Protein AF-A0A0C9UB89-F1 (afdb_monomer_lite)

Radius of gyration: 16.38 Å; chains: 1; bounding box: 42×30×41 Å

Sequence (159 aa):
RNEDSIIQAYFDHSRPRIDPIVCINILILSFRNGRGAELSESLDWVFNILQSRKYINGTYYEVTAECFLYFISGLISNMPNICSAMMESFGEAVRERFSMPGDGLTVSMRILAAASVGLSDVSDISSLLKLQNQDGSIKRYMYKYGSTGMLIGNRGLAP

Secondary structure (DSSP, 8-state):
--TT-PPP----TTS----HHHHHHHHHHHHHTT-GGGGHHHHHHHHHHHHTTTTTT--SS---HHHHHHHHHHHHHH-SS--HHHHHHHHHHHHTTTT----HHHHHHHHHHHHTTT---HHHHHHHHHHB-TTS-B-EEEEE-TTT--EEEESS---

pLDDT: mean 81.84, std 15.28, range [42.16, 97.44]

Organism: Sphaerobolus stellatus (strain SS14) (NCBI:txid990650)

Structure (mmCIF, N/CA/C/O backbone):
data_AF-A0A0C9UB89-F1
#
_entry.id   AF-A0A0C9UB89-F1
#
loop_
_atom_site.group_PDB
_atom_site.id
_atom_site.type_symbol
_atom_site.label_atom_id
_atom_site.label_alt_id
_atom_site.label_comp_id
_atom_site.label_asym_id
_atom_site.label_entity_id
_atom_site.label_seq_id
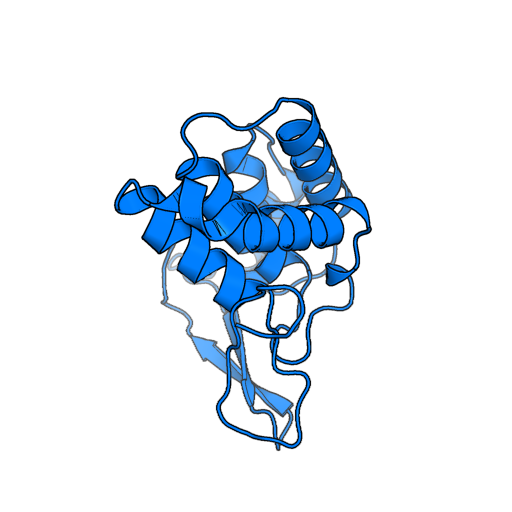_atom_site.pdbx_PDB_ins_code
_atom_site.Cartn_x
_atom_site.Cartn_y
_atom_site.Cartn_z
_atom_site.occupancy
_atom_site.B_iso_or_equiv
_atom_site.auth_seq_id
_atom_site.auth_comp_id
_atom_site.auth_asym_id
_atom_site.auth_atom_id
_atom_site.pdbx_PDB_model_num
ATOM 1 N N . ARG A 1 1 ? -21.464 -2.051 8.308 1.00 56.62 1 ARG A N 1
ATOM 2 C CA . ARG A 1 1 ? -20.363 -2.653 9.092 1.00 56.62 1 ARG A CA 1
ATOM 3 C C . ARG A 1 1 ? -20.735 -4.112 9.396 1.00 56.62 1 ARG A C 1
ATOM 5 O O . ARG A 1 1 ? -21.930 -4.390 9.370 1.00 56.62 1 ARG A O 1
ATOM 12 N N . ASN A 1 2 ? -19.788 -5.043 9.569 1.00 71.19 2 ASN A N 1
ATOM 13 C CA . ASN A 1 2 ? -20.076 -6.408 10.063 1.00 71.19 2 ASN A CA 1
ATOM 14 C C . ASN A 1 2 ? -20.161 -6.436 11.605 1.00 71.19 2 ASN A C 1
ATOM 16 O O . ASN A 1 2 ? -20.130 -5.375 12.227 1.00 71.19 2 ASN A O 1
ATOM 20 N N . GLU A 1 3 ? -20.281 -7.629 12.198 1.00 75.88 3 GLU A N 1
ATOM 21 C CA . GLU A 1 3 ? -20.296 -7.834 13.659 1.00 75.88 3 GLU A CA 1
ATOM 22 C C . GLU A 1 3 ? -19.033 -7.276 14.343 1.00 75.88 3 GLU A C 1
ATOM 24 O O . GLU A 1 3 ? -19.116 -6.768 15.455 1.00 75.88 3 GLU A O 1
ATOM 29 N N . ASP A 1 4 ? -17.906 -7.239 13.625 1.00 72.38 4 ASP A N 1
ATOM 30 C CA . ASP A 1 4 ? -16.632 -6.659 14.076 1.00 72.38 4 ASP A CA 1
ATOM 31 C C . ASP A 1 4 ? -16.484 -5.160 13.749 1.00 72.38 4 ASP A C 1
ATOM 33 O O . ASP A 1 4 ? -15.385 -4.612 13.766 1.00 72.38 4 ASP A O 1
ATOM 37 N N . SER A 1 5 ? -17.567 -4.470 13.384 1.00 72.50 5 SER A N 1
ATOM 38 C CA . SER A 1 5 ? -17.553 -3.051 12.999 1.00 72.50 5 SER A CA 1
ATOM 39 C C . SER A 1 5 ? -16.732 -2.692 11.742 1.00 72.50 5 SER A C 1
ATOM 41 O O . SER A 1 5 ? -16.555 -1.510 11.438 1.00 72.50 5 SER A O 1
ATOM 43 N N . ILE A 1 6 ? -16.327 -3.672 10.929 1.00 70.00 6 ILE A N 1
ATOM 44 C CA . ILE A 1 6 ? -15.555 -3.465 9.693 1.00 70.00 6 ILE A CA 1
ATOM 45 C C . ILE A 1 6 ? -16.479 -3.060 8.536 1.00 70.00 6 ILE A C 1
ATOM 47 O O . ILE A 1 6 ? -17.583 -3.597 8.370 1.00 70.00 6 ILE A O 1
ATOM 51 N N . ILE A 1 7 ? -16.052 -2.094 7.717 1.00 70.88 7 ILE A N 1
ATOM 52 C CA . ILE A 1 7 ? -16.812 -1.649 6.540 1.00 70.88 7 ILE A CA 1
ATOM 53 C C . ILE A 1 7 ? -16.872 -2.759 5.483 1.00 70.88 7 ILE A C 1
ATOM 55 O O . ILE A 1 7 ? -15.874 -3.405 5.182 1.00 70.88 7 ILE A O 1
ATOM 59 N N . GLN A 1 8 ? -18.063 -2.967 4.915 1.00 62.56 8 GLN A N 1
ATOM 60 C CA . GLN A 1 8 ? -18.301 -3.997 3.908 1.00 62.56 8 GLN A CA 1
ATOM 61 C C . GLN A 1 8 ? -18.271 -3.400 2.496 1.00 62.56 8 GLN A C 1
ATOM 63 O O . GLN A 1 8 ? -18.885 -2.361 2.262 1.00 62.56 8 GLN A O 1
ATOM 68 N N . ALA A 1 9 ? -17.576 -4.063 1.571 1.00 56.88 9 ALA A N 1
ATOM 69 C CA . ALA A 1 9 ? -17.329 -3.575 0.209 1.00 56.88 9 ALA A CA 1
ATOM 70 C C . ALA A 1 9 ? -18.399 -3.990 -0.823 1.00 56.88 9 ALA A C 1
ATOM 72 O O . ALA A 1 9 ? -18.509 -3.366 -1.875 1.00 56.88 9 ALA A O 1
ATOM 73 N N . TYR A 1 10 ? -19.199 -5.025 -0.540 1.00 54.53 10 TYR A N 1
ATOM 74 C CA . TYR A 1 10 ? -20.161 -5.590 -1.494 1.00 54.53 10 TYR A CA 1
ATOM 75 C C . TYR A 1 10 ? -21.509 -5.917 -0.839 1.00 54.53 10 TYR A C 1
ATOM 77 O O . TYR A 1 10 ? -21.559 -6.344 0.314 1.00 54.53 10 TYR A O 1
ATOM 85 N N . PHE A 1 11 ? -22.591 -5.786 -1.616 1.00 51.00 11 PHE A N 1
ATOM 86 C CA . PHE A 1 11 ? -23.952 -6.210 -1.246 1.00 51.00 11 PHE A CA 1
ATOM 87 C C . PHE A 1 11 ? -24.253 -7.684 -1.605 1.00 51.00 11 PHE A C 1
ATOM 89 O O . PHE A 1 11 ? -25.382 -8.136 -1.444 1.00 51.00 11 PHE A O 1
ATOM 96 N N . ASP A 1 12 ? -23.266 -8.442 -2.098 1.00 47.91 12 ASP A N 1
ATOM 97 C CA . ASP A 1 12 ? -23.410 -9.855 -2.479 1.00 47.91 12 ASP A CA 1
ATOM 98 C C . ASP A 1 12 ? -23.213 -10.776 -1.258 1.00 47.91 12 ASP A C 1
ATOM 100 O O . ASP A 1 12 ? -22.195 -10.720 -0.561 1.00 47.91 12 ASP A O 1
ATOM 104 N N . HIS A 1 13 ? -24.198 -11.637 -0.991 1.00 53.94 13 HIS A N 1
ATOM 105 C CA . HIS A 1 13 ? -24.218 -12.543 0.158 1.00 53.94 13 HIS A CA 1
ATOM 106 C C . HIS A 1 13 ? -23.250 -13.732 0.049 1.00 53.94 13 HIS A C 1
ATOM 108 O O . HIS A 1 13 ? -23.010 -14.388 1.059 1.00 53.94 13 HIS A O 1
ATOM 114 N N . SER A 1 14 ? -22.682 -14.002 -1.129 1.00 53.28 14 SER A N 1
ATOM 115 C CA . SER A 1 14 ? -21.840 -15.180 -1.389 1.00 53.28 14 SER A CA 1
ATOM 116 C C . SER A 1 14 ? -20.338 -14.981 -1.137 1.00 53.28 14 SER A C 1
ATOM 118 O O . SER A 1 14 ? -19.564 -15.926 -1.285 1.00 53.28 14 SER A O 1
ATOM 120 N N . ARG A 1 15 ? -19.893 -13.769 -0.771 1.00 54.22 15 ARG A N 1
ATOM 121 C CA . ARG A 1 15 ? -18.464 -13.402 -0.753 1.00 54.22 15 ARG A CA 1
ATOM 122 C C . ARG A 1 15 ? -18.012 -12.887 0.616 1.00 54.22 15 ARG A C 1
ATOM 124 O O . ARG A 1 15 ? -18.808 -12.230 1.294 1.00 54.22 15 ARG A O 1
ATOM 131 N N . PRO A 1 16 ? -16.742 -13.104 1.022 1.00 56.88 16 PRO A N 1
ATOM 132 C CA . PRO A 1 16 ? -16.163 -12.402 2.164 1.00 56.88 16 PRO A CA 1
ATOM 133 C C . PRO A 1 16 ? -16.299 -10.898 1.919 1.00 56.88 16 PRO A C 1
ATOM 135 O O . PRO A 1 16 ? -15.747 -10.358 0.964 1.00 56.88 16 PRO A O 1
ATOM 138 N N . ARG A 1 17 ? -17.107 -10.218 2.735 1.00 66.00 17 ARG A N 1
ATOM 139 C CA . ARG A 1 17 ? -17.577 -8.852 2.446 1.00 66.00 17 ARG A CA 1
ATOM 140 C C . ARG A 1 17 ? -16.540 -7.769 2.735 1.00 66.00 17 ARG A C 1
ATOM 142 O O . ARG A 1 17 ? -16.911 -6.610 2.872 1.00 66.00 17 ARG A O 1
ATOM 149 N N . ILE A 1 18 ? -15.272 -8.130 2.869 1.00 69.31 18 ILE A N 1
ATOM 150 C CA . ILE A 1 18 ? -14.234 -7.250 3.385 1.00 69.31 18 ILE A CA 1
ATOM 151 C C . ILE A 1 18 ? -13.069 -7.249 2.400 1.00 69.31 18 ILE A C 1
ATOM 153 O O . ILE A 1 18 ? -12.460 -8.288 2.155 1.00 69.31 18 ILE A O 1
ATOM 157 N N . ASP A 1 19 ? -12.776 -6.074 1.849 1.00 81.31 19 ASP A N 1
ATOM 158 C CA . ASP A 1 19 ? -11.608 -5.826 1.011 1.00 81.31 19 ASP A CA 1
ATOM 159 C C . ASP A 1 19 ? -10.725 -4.757 1.683 1.00 81.31 19 ASP A C 1
ATOM 161 O O . ASP A 1 19 ? -11.235 -3.695 2.066 1.00 81.31 19 ASP A O 1
ATOM 165 N N . PRO A 1 20 ? -9.420 -5.019 1.873 1.00 85.12 20 PRO A N 1
ATOM 166 C CA . PRO A 1 20 ? -8.548 -4.095 2.582 1.00 85.12 20 PRO A CA 1
ATOM 167 C C . PRO A 1 20 ? -8.293 -2.794 1.818 1.00 85.12 20 PRO A C 1
ATOM 169 O O . PRO A 1 20 ? -8.164 -1.759 2.463 1.00 85.12 20 PRO A O 1
ATOM 172 N N . ILE A 1 21 ? -8.279 -2.794 0.482 1.00 86.75 21 ILE A N 1
ATOM 173 C CA . ILE A 1 21 ? -8.076 -1.570 -0.307 1.00 86.75 21 ILE A CA 1
ATOM 174 C C . ILE A 1 21 ? -9.295 -0.661 -0.212 1.00 86.75 21 ILE A C 1
ATOM 176 O O . ILE A 1 21 ? -9.161 0.545 0.007 1.00 86.75 21 ILE A O 1
ATOM 180 N N . VAL A 1 22 ? -10.498 -1.229 -0.319 1.00 86.44 22 VAL A N 1
ATOM 181 C CA . VAL A 1 22 ? -11.744 -0.477 -0.117 1.00 86.44 22 VAL A CA 1
ATOM 182 C C . VAL A 1 22 ? -11.771 0.128 1.284 1.00 86.44 22 VAL A C 1
ATOM 184 O O . VAL A 1 22 ? -12.074 1.312 1.437 1.00 86.44 22 VAL A O 1
ATOM 187 N N . CYS A 1 23 ? -11.394 -0.651 2.300 1.00 89.62 23 CYS A N 1
ATOM 188 C CA . CYS A 1 23 ? -11.295 -0.169 3.673 1.00 89.62 23 CYS A CA 1
ATOM 189 C C . CYS A 1 23 ? -10.302 1.001 3.801 1.00 89.62 23 CYS A C 1
ATOM 191 O O . CYS A 1 23 ? -10.655 2.052 4.338 1.00 89.62 23 CYS A O 1
ATOM 193 N N . ILE A 1 24 ? -9.100 0.867 3.226 1.00 92.62 24 ILE A N 1
ATOM 194 C CA . ILE A 1 24 ? -8.078 1.922 3.209 1.00 92.62 24 ILE A CA 1
ATOM 195 C C . ILE A 1 24 ? -8.597 3.199 2.535 1.00 92.62 24 ILE A C 1
ATOM 197 O O . ILE A 1 24 ? -8.431 4.286 3.082 1.00 92.62 24 ILE A O 1
ATOM 201 N N . ASN A 1 25 ? -9.271 3.098 1.388 1.00 92.44 25 ASN A N 1
ATOM 202 C CA . ASN A 1 25 ? -9.815 4.266 0.691 1.00 92.44 25 ASN A CA 1
ATOM 203 C C . ASN A 1 25 ? -10.870 5.008 1.519 1.00 92.44 25 ASN A C 1
ATOM 205 O O . ASN A 1 25 ? -10.900 6.242 1.532 1.00 92.44 25 ASN A O 1
ATOM 209 N N . ILE A 1 26 ? -11.714 4.277 2.250 1.00 92.06 26 ILE A N 1
ATOM 210 C CA . ILE A 1 26 ? -12.710 4.891 3.131 1.00 92.06 26 ILE A CA 1
ATOM 211 C C . ILE A 1 26 ? -12.037 5.534 4.346 1.00 92.06 26 ILE A C 1
ATOM 213 O O . ILE A 1 26 ? -12.434 6.630 4.747 1.00 92.06 26 ILE A O 1
ATOM 217 N N . LEU A 1 27 ? -10.988 4.914 4.896 1.00 93.94 27 LEU A N 1
ATOM 218 C CA . LEU A 1 27 ? -10.169 5.518 5.948 1.00 93.94 27 LEU A CA 1
ATOM 219 C C . LEU A 1 27 ? -9.518 6.817 5.456 1.00 93.94 27 LEU A C 1
ATOM 221 O O . LEU A 1 27 ? -9.665 7.839 6.120 1.00 93.94 27 LEU A O 1
ATOM 225 N N . ILE A 1 28 ? -8.895 6.821 4.272 1.00 94.12 28 ILE A N 1
ATOM 226 C CA . ILE A 1 28 ? -8.324 8.026 3.645 1.00 94.12 28 ILE A CA 1
ATOM 227 C C . ILE A 1 28 ? -9.385 9.122 3.528 1.00 94.12 28 ILE A C 1
ATOM 229 O O . ILE A 1 28 ? -9.155 10.253 3.960 1.00 94.12 28 ILE A O 1
ATOM 233 N N . LEU A 1 29 ? -10.558 8.797 2.974 1.00 94.19 29 LEU A N 1
ATOM 234 C CA . LEU A 1 29 ? -11.659 9.750 2.846 1.00 94.19 29 LEU A CA 1
ATOM 235 C C . LEU A 1 29 ? -12.084 10.292 4.216 1.00 94.19 29 LEU A C 1
ATOM 237 O O . LEU A 1 29 ? -12.300 11.491 4.367 1.00 94.19 29 LEU A O 1
ATOM 241 N N . SER A 1 30 ? -12.175 9.431 5.224 1.00 93.06 30 SER A N 1
ATOM 242 C CA . SER A 1 30 ? -12.611 9.813 6.567 1.00 93.06 30 SER A CA 1
ATOM 243 C C . SER A 1 30 ? -11.584 10.706 7.258 1.00 93.06 30 SER A C 1
ATOM 245 O O . SER A 1 30 ? -11.960 11.740 7.806 1.00 93.06 30 SER A O 1
ATOM 247 N N . PHE A 1 31 ? -10.291 10.384 7.169 1.00 94.06 31 PHE A N 1
ATOM 248 C CA . PHE A 1 31 ? -9.213 11.231 7.686 1.00 94.06 31 PHE A CA 1
ATOM 249 C C . PHE A 1 31 ? -9.183 12.601 7.006 1.00 94.06 31 PHE A C 1
ATOM 251 O O . PHE A 1 31 ? -9.131 13.614 7.701 1.00 94.06 31 PHE A O 1
ATOM 258 N N . ARG A 1 32 ? -9.339 12.657 5.677 1.00 93.06 32 ARG A N 1
ATOM 259 C CA . ARG A 1 32 ? -9.430 13.925 4.927 1.00 93.06 32 ARG A CA 1
ATOM 260 C C . ARG A 1 32 ? -10.592 14.816 5.365 1.00 93.06 32 ARG A C 1
ATOM 262 O O . ARG A 1 32 ? -10.497 16.030 5.244 1.00 93.06 32 ARG A O 1
ATOM 269 N N . ASN A 1 33 ? -11.671 14.224 5.872 1.00 93.81 33 ASN A N 1
ATOM 270 C CA . ASN A 1 33 ? -12.846 14.942 6.366 1.00 93.81 33 ASN A CA 1
ATOM 271 C C . ASN A 1 33 ? -12.844 15.130 7.897 1.00 93.81 33 ASN A C 1
ATOM 273 O O . ASN A 1 33 ? -13.870 15.498 8.461 1.00 93.81 33 ASN A O 1
ATOM 277 N N . GLY A 1 34 ? -11.733 14.847 8.590 1.00 91.75 34 GLY A N 1
ATOM 278 C CA . GLY A 1 34 ? -11.633 14.992 10.049 1.00 91.75 34 GLY A CA 1
ATOM 279 C C . GLY A 1 34 ? -12.407 13.942 10.858 1.00 91.75 34 GLY A C 1
ATOM 280 O O . GLY A 1 34 ? -12.562 14.090 12.065 1.00 91.75 34 GLY A O 1
ATOM 281 N N . ARG A 1 35 ? -12.874 12.866 10.214 1.00 91.69 35 ARG A N 1
ATOM 282 C CA . ARG A 1 35 ? -13.699 11.794 10.804 1.00 91.69 35 ARG A CA 1
ATOM 283 C C . ARG A 1 35 ? -12.963 10.462 10.951 1.00 91.69 35 ARG A C 1
ATOM 285 O O . ARG A 1 35 ? -13.574 9.437 11.231 1.00 91.69 35 ARG A O 1
ATOM 292 N N . GLY A 1 36 ? -11.645 10.448 10.753 1.00 87.06 36 GLY A N 1
ATOM 293 C CA . GLY A 1 36 ? -10.847 9.216 10.801 1.00 87.06 36 GLY A CA 1
ATOM 294 C C . GLY A 1 36 ? -10.911 8.482 12.147 1.00 87.06 36 GLY A C 1
ATOM 295 O O . GLY A 1 36 ? -10.875 7.257 12.173 1.00 87.06 36 GLY A O 1
ATOM 296 N N . ALA A 1 37 ? -11.094 9.213 13.252 1.00 86.25 37 ALA A N 1
ATOM 297 C CA . ALA A 1 37 ? -11.233 8.630 14.588 1.00 86.25 37 ALA A CA 1
ATOM 298 C C . ALA A 1 37 ? -12.504 7.773 14.763 1.00 86.25 37 ALA A C 1
ATOM 300 O O . ALA A 1 37 ? -12.535 6.911 15.632 1.00 86.25 37 ALA A O 1
ATOM 301 N N . GLU A 1 38 ? -13.537 7.959 13.931 1.00 89.81 38 GLU A N 1
ATOM 302 C CA . GLU A 1 38 ? -14.783 7.172 13.984 1.00 89.81 38 GLU A CA 1
ATOM 303 C C . GLU A 1 38 ? -14.630 5.743 13.420 1.00 89.81 38 GLU A C 1
ATOM 305 O O . GLU A 1 38 ? -15.586 4.957 13.419 1.00 89.81 38 GLU A O 1
ATOM 310 N N . LEU A 1 39 ? -13.452 5.426 12.874 1.00 89.25 39 LEU A N 1
ATOM 311 C CA . LEU A 1 39 ? -13.132 4.175 12.187 1.00 89.25 39 LEU A CA 1
ATOM 312 C C . LEU A 1 39 ? -11.910 3.468 12.792 1.00 89.25 39 LEU A C 1
ATOM 314 O O . LEU A 1 39 ? -11.164 2.809 12.065 1.00 89.25 39 LEU A O 1
ATOM 318 N N . SER A 1 40 ? -11.701 3.586 14.106 1.00 88.62 40 SER A N 1
ATOM 319 C CA . SER A 1 40 ? -10.569 2.965 14.806 1.00 88.62 40 SER A CA 1
ATOM 320 C C . SER A 1 40 ? -10.475 1.456 14.577 1.00 88.62 40 SER A C 1
ATOM 322 O O . SER A 1 40 ? -9.394 0.959 14.294 1.00 88.62 40 SER A O 1
ATOM 324 N N . GLU A 1 41 ? -11.592 0.725 14.571 1.00 89.38 41 GLU A N 1
ATOM 325 C CA . GLU A 1 41 ? -11.571 -0.733 14.381 1.00 89.38 41 GLU A CA 1
ATOM 326 C C . GLU A 1 41 ? -11.134 -1.119 12.962 1.00 89.38 41 GLU A C 1
ATOM 328 O O . GLU A 1 41 ? -10.411 -2.091 12.748 1.00 89.38 41 GLU A O 1
ATOM 333 N N . SER A 1 42 ? -11.558 -0.331 11.970 1.00 90.69 42 SER A N 1
ATOM 334 C CA . SER A 1 42 ? -11.149 -0.527 10.577 1.00 90.69 42 SER A CA 1
ATOM 335 C C . SER A 1 42 ? -9.667 -0.202 10.387 1.00 90.69 42 SER A C 1
ATOM 337 O O . SER A 1 42 ? -8.977 -0.899 9.643 1.00 90.69 42 SER A O 1
ATOM 339 N N . LEU A 1 43 ? -9.172 0.824 11.084 1.00 91.56 43 LEU A N 1
ATOM 340 C CA . LEU A 1 43 ? -7.761 1.187 11.099 1.00 91.56 43 LEU A CA 1
ATOM 341 C C . LEU A 1 43 ? -6.902 0.080 11.727 1.00 91.56 43 LEU A C 1
ATOM 343 O O . LEU A 1 43 ? -5.940 -0.369 11.106 1.00 91.56 43 LEU A O 1
ATOM 347 N N . ASP A 1 44 ? -7.292 -0.414 12.903 1.00 91.69 44 ASP A N 1
ATOM 348 C CA . ASP A 1 44 ? -6.597 -1.492 13.612 1.00 91.69 44 ASP A CA 1
ATOM 349 C C . ASP A 1 44 ? -6.551 -2.778 12.782 1.00 91.69 44 ASP A C 1
ATOM 351 O O . ASP A 1 44 ? -5.524 -3.458 12.714 1.00 91.69 44 ASP A O 1
ATOM 355 N N . TRP A 1 45 ? -7.643 -3.098 12.087 1.00 91.75 45 TRP A N 1
ATOM 356 C CA . TRP A 1 45 ? -7.698 -4.250 11.195 1.00 91.75 45 TRP A CA 1
ATOM 357 C C . TRP A 1 45 ? -6.731 -4.121 10.007 1.00 91.75 45 TRP A C 1
ATOM 359 O O . TRP A 1 45 ? -5.983 -5.059 9.713 1.00 91.75 45 TRP A O 1
ATOM 369 N N . VAL A 1 46 ? -6.683 -2.954 9.355 1.00 92.31 46 VAL A N 1
ATOM 370 C CA . VAL A 1 46 ? -5.726 -2.672 8.269 1.00 92.31 46 VAL A CA 1
ATOM 371 C C . VAL A 1 46 ? -4.281 -2.779 8.769 1.00 92.31 46 VAL A C 1
ATOM 373 O O . VAL A 1 46 ? -3.425 -3.373 8.108 1.00 92.31 46 VAL A O 1
ATOM 376 N N . PHE A 1 47 ? -4.010 -2.267 9.964 1.00 92.88 47 PHE A N 1
ATOM 377 C CA . PHE A 1 47 ? -2.703 -2.347 10.608 1.00 92.88 47 PHE A CA 1
ATOM 378 C C . PHE A 1 47 ? -2.308 -3.777 10.989 1.00 92.88 47 PHE A C 1
ATOM 380 O O . PHE A 1 47 ? -1.161 -4.171 10.769 1.00 92.88 47 PHE A O 1
ATOM 387 N N . ASN A 1 48 ? -3.251 -4.601 11.451 1.00 93.00 48 ASN A N 1
ATOM 388 C CA . ASN A 1 48 ? -3.010 -6.024 11.683 1.00 93.00 48 ASN A CA 1
ATOM 389 C C . ASN A 1 48 ? -2.606 -6.746 10.389 1.00 93.00 48 ASN A C 1
ATOM 391 O O . ASN A 1 48 ? -1.696 -7.578 10.402 1.00 93.00 48 ASN A O 1
ATOM 395 N N . ILE A 1 49 ? -3.249 -6.425 9.261 1.00 92.56 49 ILE A N 1
ATOM 396 C CA . ILE A 1 49 ? -2.898 -6.996 7.952 1.00 92.56 49 ILE A CA 1
ATOM 397 C C . ILE A 1 49 ? -1.472 -6.617 7.558 1.00 92.56 49 ILE A C 1
ATOM 399 O O . ILE A 1 49 ? -0.722 -7.490 7.112 1.00 92.56 49 ILE A O 1
ATOM 403 N N . LEU A 1 50 ? -1.086 -5.351 7.750 1.00 94.62 50 LEU A N 1
ATOM 404 C CA . LEU A 1 50 ? 0.273 -4.891 7.479 1.00 94.62 50 LEU A CA 1
ATOM 405 C C . LEU A 1 50 ? 1.295 -5.652 8.338 1.00 94.62 50 LEU A C 1
ATOM 407 O O . LEU A 1 50 ? 2.233 -6.237 7.796 1.00 94.62 50 LEU A O 1
ATOM 411 N N . GLN A 1 51 ? 1.088 -5.696 9.656 1.00 94.06 51 GLN A N 1
ATOM 412 C CA . GLN A 1 51 ? 1.999 -6.345 10.607 1.00 94.06 51 GLN A CA 1
ATOM 413 C C . GLN A 1 51 ? 2.140 -7.848 10.352 1.00 94.06 51 GLN A C 1
ATOM 415 O O . GLN A 1 51 ? 3.242 -8.384 10.372 1.00 94.06 51 GLN A O 1
ATOM 420 N N . SER A 1 52 ? 1.031 -8.531 10.066 1.00 92.81 52 SER A N 1
ATOM 421 C CA . SER A 1 52 ? 1.018 -9.978 9.815 1.00 92.81 52 SER A CA 1
ATOM 422 C C . SER A 1 52 ? 1.374 -10.368 8.379 1.00 92.81 52 SER A C 1
ATOM 424 O O . SER A 1 52 ? 1.384 -11.556 8.062 1.00 92.81 52 SER A O 1
ATOM 426 N N . ARG A 1 53 ? 1.631 -9.389 7.498 1.00 93.25 53 ARG A N 1
ATOM 427 C CA . ARG A 1 53 ? 1.957 -9.598 6.079 1.00 93.25 53 ARG A CA 1
ATOM 428 C C . ARG A 1 53 ? 0.916 -10.418 5.304 1.00 93.25 53 ARG A C 1
ATOM 430 O O . ARG A 1 53 ? 1.213 -10.982 4.252 1.00 93.25 53 ARG A O 1
ATOM 437 N N . LYS A 1 54 ? -0.340 -10.447 5.767 1.00 89.06 54 LYS A N 1
ATOM 438 C CA . LYS A 1 54 ? -1.437 -11.212 5.134 1.00 89.06 54 LYS A CA 1
ATOM 439 C C . LYS A 1 54 ? -1.734 -10.784 3.691 1.00 89.06 54 LYS A C 1
ATOM 441 O O . LYS A 1 54 ? -2.359 -11.539 2.957 1.00 89.06 54 LYS A O 1
ATOM 446 N N . TYR A 1 55 ? -1.269 -9.604 3.285 1.00 87.31 55 TYR A N 1
ATOM 447 C CA . TYR A 1 55 ? -1.403 -9.062 1.933 1.00 87.31 55 TYR A CA 1
ATOM 448 C C . TYR A 1 55 ? -0.372 -9.611 0.924 1.00 87.31 55 TYR A C 1
ATOM 450 O O . TYR A 1 55 ? -0.503 -9.331 -0.265 1.00 87.31 55 TYR A O 1
ATOM 458 N N . ILE A 1 56 ? 0.657 -10.366 1.351 1.00 85.62 56 ILE A N 1
ATOM 459 C CA . ILE A 1 56 ? 1.765 -10.801 0.469 1.00 85.62 56 ILE A CA 1
ATOM 460 C C . ILE A 1 56 ? 1.278 -11.587 -0.753 1.00 85.62 56 ILE A C 1
ATOM 462 O O . ILE A 1 56 ? 1.810 -11.411 -1.847 1.00 85.62 56 ILE A O 1
ATOM 466 N N . ASN A 1 57 ? 0.263 -12.433 -0.578 1.00 75.81 57 ASN A N 1
ATOM 467 C CA . ASN A 1 57 ? -0.290 -13.258 -1.656 1.00 75.81 57 ASN A CA 1
ATOM 468 C C . ASN A 1 57 ? -1.366 -12.526 -2.479 1.00 75.81 57 ASN A C 1
ATOM 470 O O . ASN A 1 57 ? -2.110 -13.169 -3.217 1.00 75.81 57 ASN A O 1
ATOM 474 N N . GLY A 1 58 ? -1.459 -11.199 -2.342 1.00 65.31 58 GLY A N 1
ATOM 475 C CA . GLY A 1 58 ? -2.553 -10.405 -2.884 1.00 65.31 58 GLY A CA 1
ATOM 476 C C . GLY A 1 58 ? -3.849 -10.574 -2.089 1.00 65.31 58 GLY A C 1
ATOM 477 O O . GLY A 1 58 ? -3.899 -11.232 -1.045 1.00 65.31 58 GLY A O 1
ATOM 478 N N . THR A 1 59 ? -4.914 -9.954 -2.587 1.00 62.34 59 THR A N 1
ATOM 479 C CA . THR A 1 59 ? -6.287 -10.170 -2.110 1.00 62.34 59 THR A CA 1
ATOM 480 C C . THR A 1 59 ? -7.090 -10.879 -3.197 1.00 62.34 59 THR A C 1
ATOM 482 O O . THR A 1 59 ? -6.563 -11.275 -4.233 1.00 62.34 59 THR A O 1
ATOM 485 N N . TYR A 1 60 ? -8.394 -11.053 -2.982 1.00 56.00 60 TYR A N 1
ATOM 486 C CA . TYR A 1 60 ? -9.265 -11.656 -3.988 1.00 56.00 60 TYR A CA 1
ATOM 487 C C . TYR A 1 60 ? -9.335 -10.841 -5.298 1.00 56.00 60 TYR A C 1
ATOM 489 O O . TYR A 1 60 ? -9.528 -11.421 -6.365 1.00 56.00 60 TYR A O 1
ATOM 497 N N . TYR A 1 61 ? -9.168 -9.513 -5.226 1.00 54.19 61 TYR A N 1
ATOM 498 C CA . TYR A 1 61 ? -9.222 -8.607 -6.383 1.00 54.19 61 TYR A CA 1
ATOM 499 C C . TYR A 1 61 ? -7.859 -8.006 -6.749 1.00 54.19 61 TYR A C 1
ATOM 501 O O . TYR A 1 61 ? -7.646 -7.651 -7.908 1.00 54.19 61 TYR A O 1
ATOM 509 N N . GLU A 1 62 ? -6.925 -7.953 -5.797 1.00 63.06 62 GLU A N 1
ATOM 510 C CA . GLU A 1 62 ? -5.610 -7.345 -5.981 1.00 63.06 62 GLU A CA 1
ATOM 511 C C . GLU A 1 62 ? -4.528 -8.397 -6.180 1.00 63.06 62 GLU A C 1
ATOM 513 O O . GLU A 1 62 ? -4.314 -9.270 -5.342 1.00 63.06 62 GLU A O 1
ATOM 518 N N . VAL A 1 63 ? -3.814 -8.291 -7.298 1.00 66.12 63 VAL A N 1
ATOM 519 C CA . VAL A 1 63 ? -2.875 -9.327 -7.752 1.00 66.12 63 VAL A CA 1
ATOM 520 C C . VAL A 1 63 ? -1.532 -9.256 -7.018 1.00 66.12 63 VAL A C 1
ATOM 522 O O . VAL A 1 63 ? -0.790 -10.237 -7.009 1.00 66.12 63 VAL A O 1
ATOM 525 N N . THR A 1 64 ? -1.197 -8.113 -6.411 1.00 81.62 64 THR A N 1
ATOM 526 C CA . THR A 1 64 ? 0.148 -7.853 -5.887 1.00 81.62 64 THR A CA 1
ATOM 527 C C . THR A 1 64 ? 0.129 -7.256 -4.483 1.00 81.62 64 THR A C 1
ATOM 529 O O . THR A 1 64 ? -0.768 -6.499 -4.104 1.00 81.62 64 THR A O 1
ATOM 532 N N . ALA A 1 65 ? 1.166 -7.580 -3.710 1.00 89.69 65 ALA A N 1
ATOM 533 C CA . ALA A 1 65 ? 1.415 -6.992 -2.398 1.00 89.69 65 ALA A CA 1
ATOM 534 C C . ALA A 1 65 ? 1.663 -5.474 -2.497 1.00 89.69 65 ALA A C 1
ATOM 536 O O . ALA A 1 65 ? 1.318 -4.705 -1.602 1.00 89.69 65 ALA A O 1
ATOM 537 N N . GLU A 1 66 ? 2.244 -5.049 -3.618 1.00 91.44 66 GLU A N 1
ATOM 538 C CA . GLU A 1 66 ? 2.599 -3.674 -3.943 1.00 91.44 66 GLU A CA 1
ATOM 539 C C . GLU A 1 66 ? 1.369 -2.766 -4.031 1.00 91.44 66 GLU A C 1
ATOM 541 O O . GLU A 1 66 ? 1.449 -1.611 -3.617 1.00 91.44 66 GLU A O 1
ATOM 546 N N . CYS A 1 67 ? 0.222 -3.290 -4.477 1.00 90.25 67 CYS A N 1
ATOM 547 C CA . CYS A 1 67 ? -1.029 -2.539 -4.470 1.00 90.25 67 CYS A CA 1
ATOM 548 C C . CYS A 1 67 ? -1.433 -2.156 -3.037 1.00 90.25 67 CYS A C 1
ATOM 550 O O . CYS A 1 67 ? -1.631 -0.979 -2.735 1.00 90.25 67 CYS A O 1
ATOM 552 N N . PHE A 1 68 ? -1.449 -3.126 -2.116 1.00 92.56 68 PHE A N 1
ATOM 553 C CA . PHE A 1 68 ? -1.743 -2.865 -0.704 1.00 92.56 68 PHE A CA 1
ATOM 554 C C . PHE A 1 68 ? -0.783 -1.840 -0.095 1.00 92.56 68 PHE A C 1
ATOM 556 O O . PHE A 1 68 ? -1.230 -0.868 0.513 1.00 92.56 68 PHE A O 1
ATOM 563 N N . LEU A 1 69 ? 0.524 -2.006 -0.306 1.00 95.38 69 LEU A N 1
ATOM 564 C CA . LEU A 1 69 ? 1.528 -1.085 0.235 1.00 95.38 69 LEU A CA 1
ATOM 565 C C . LEU A 1 69 ? 1.401 0.333 -0.332 1.00 95.38 69 LEU A C 1
ATOM 567 O O . LEU A 1 69 ? 1.539 1.305 0.411 1.00 95.38 69 LEU A O 1
ATOM 571 N N . TYR A 1 70 ? 1.076 0.464 -1.616 1.00 94.81 70 TYR A N 1
ATOM 572 C CA . TYR A 1 70 ? 0.800 1.757 -2.229 1.00 94.81 70 TYR A CA 1
ATOM 573 C C . TYR A 1 70 ? -0.404 2.451 -1.576 1.00 94.81 70 TYR A C 1
ATOM 575 O O . TYR A 1 70 ? -0.311 3.618 -1.199 1.00 94.81 70 TYR A O 1
ATOM 583 N N . PHE A 1 71 ? -1.511 1.746 -1.347 1.00 94.12 71 PHE A N 1
ATOM 584 C CA . PHE A 1 71 ? -2.669 2.342 -0.672 1.00 94.12 71 PHE A CA 1
ATOM 585 C C . PHE A 1 71 ? -2.387 2.695 0.797 1.00 94.12 71 PHE A C 1
ATOM 587 O O . PHE A 1 71 ? -2.811 3.760 1.257 1.00 94.12 71 PHE A O 1
ATOM 594 N N . ILE A 1 72 ? -1.613 1.876 1.519 1.00 95.50 72 ILE A N 1
ATOM 595 C CA . ILE A 1 72 ? -1.146 2.221 2.871 1.00 95.50 72 ILE A CA 1
ATOM 596 C C . ILE A 1 72 ? -0.325 3.515 2.855 1.00 95.50 72 ILE A C 1
ATOM 598 O O . ILE A 1 72 ? -0.559 4.373 3.702 1.00 95.50 72 ILE A O 1
ATOM 602 N N . SER A 1 73 ? 0.565 3.715 1.876 1.00 95.75 73 SER A N 1
ATOM 603 C CA . SER A 1 73 ? 1.347 4.959 1.763 1.00 95.75 73 SER A CA 1
ATOM 604 C C . SER A 1 73 ? 0.454 6.210 1.706 1.00 95.75 73 SER A C 1
ATOM 606 O O . SER A 1 73 ? 0.720 7.221 2.367 1.00 95.75 73 SER A O 1
ATOM 608 N N . GLY A 1 74 ? -0.669 6.113 0.986 1.00 94.44 74 GLY A N 1
ATOM 609 C CA . GLY A 1 74 ? -1.689 7.152 0.919 1.00 94.44 74 GLY A CA 1
ATOM 610 C C . GLY A 1 74 ? -2.397 7.355 2.257 1.00 94.44 74 GLY A C 1
ATOM 611 O O . GLY A 1 74 ? -2.563 8.495 2.685 1.00 94.44 74 GLY A O 1
ATOM 612 N N . LEU A 1 75 ? -2.775 6.278 2.951 1.00 94.38 75 LEU A N 1
ATOM 613 C CA . LEU A 1 75 ? -3.392 6.359 4.279 1.00 94.38 75 LEU A CA 1
ATOM 614 C C . LEU A 1 75 ? -2.491 7.068 5.286 1.00 94.38 75 LEU A C 1
ATOM 616 O O . LEU A 1 75 ? -2.922 8.043 5.899 1.00 94.38 75 LEU A O 1
ATOM 620 N N . ILE A 1 76 ? -1.238 6.630 5.386 1.00 93.06 76 ILE A N 1
ATOM 621 C CA . ILE A 1 76 ? -0.223 7.213 6.267 1.00 93.06 76 ILE A CA 1
ATOM 622 C C . ILE A 1 76 ? -0.096 8.719 6.016 1.00 93.06 76 ILE A C 1
ATOM 624 O O . ILE A 1 76 ? -0.128 9.508 6.956 1.00 93.06 76 ILE A O 1
ATOM 628 N N . SER A 1 77 ? -0.050 9.124 4.745 1.00 91.19 77 SER A N 1
ATOM 629 C CA . SER A 1 77 ? 0.098 10.529 4.344 1.00 91.19 77 SER A CA 1
ATOM 630 C C . SER A 1 77 ? -1.110 11.415 4.693 1.00 91.19 77 SER A C 1
ATOM 632 O O . SER A 1 77 ? -0.993 12.636 4.672 1.00 91.19 77 SER A O 1
ATOM 634 N N . ASN A 1 78 ? -2.279 10.832 4.986 1.00 91.81 78 ASN A N 1
ATOM 635 C CA . ASN A 1 78 ? -3.485 11.569 5.387 1.00 91.81 78 ASN A CA 1
ATOM 636 C C . ASN A 1 78 ? -3.762 11.486 6.899 1.00 91.81 78 ASN A C 1
ATOM 638 O O . ASN A 1 78 ? -4.700 12.122 7.378 1.00 91.81 78 ASN A O 1
ATOM 642 N N . MET A 1 79 ? -2.976 10.717 7.657 1.00 90.50 79 MET A N 1
ATOM 643 C CA . MET A 1 79 ? -3.138 10.589 9.102 1.00 90.50 79 MET A CA 1
ATOM 644 C C . ME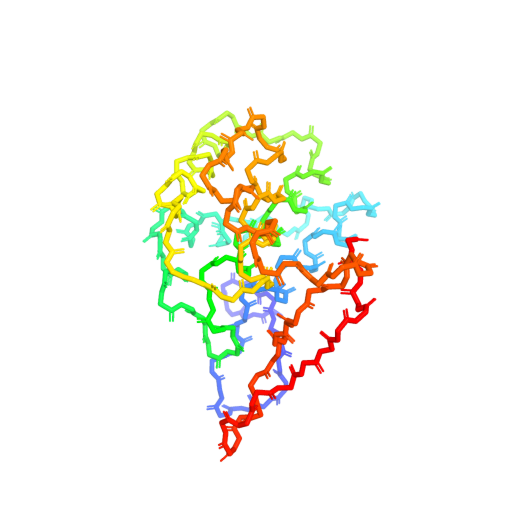T A 1 79 ? -2.341 11.672 9.844 1.00 90.50 79 MET A C 1
ATOM 646 O O . MET A 1 79 ? -1.136 11.784 9.637 1.00 90.50 79 MET A O 1
ATOM 650 N N . PRO A 1 80 ? -2.961 12.433 10.765 1.00 85.19 80 PRO A N 1
ATOM 651 C CA . PRO A 1 80 ? -2.262 13.499 11.485 1.00 85.19 80 PRO A CA 1
ATOM 652 C C . PRO A 1 80 ? -1.252 12.979 12.520 1.00 85.19 80 PRO A C 1
ATOM 654 O O . PRO A 1 80 ? -0.246 13.633 12.759 1.00 85.19 80 PRO A O 1
ATOM 657 N N . ASN A 1 81 ? -1.508 11.816 13.132 1.00 84.50 81 ASN A N 1
ATOM 658 C CA . ASN A 1 81 ? -0.704 11.270 14.232 1.00 84.50 81 ASN A CA 1
ATOM 659 C C . ASN A 1 81 ? -0.461 9.770 14.039 1.00 84.50 81 ASN A C 1
ATOM 661 O O . ASN A 1 81 ? -1.110 8.941 14.679 1.00 84.50 81 ASN A O 1
ATOM 665 N N . ILE A 1 82 ? 0.455 9.407 13.145 1.00 88.50 82 ILE A N 1
ATOM 666 C CA . ILE A 1 82 ? 0.858 8.008 12.992 1.00 88.50 82 ILE A CA 1
ATOM 667 C C . ILE A 1 82 ? 1.945 7.634 14.004 1.00 88.50 82 ILE A C 1
ATOM 669 O O . ILE A 1 82 ? 2.894 8.388 14.219 1.00 88.50 82 ILE A O 1
ATOM 673 N N . CYS A 1 83 ? 1.809 6.474 14.652 1.00 89.06 83 CYS A N 1
ATOM 674 C CA . CYS A 1 83 ? 2.806 6.028 15.620 1.00 89.06 83 CYS A CA 1
ATOM 675 C C . CYS A 1 83 ? 4.079 5.524 14.919 1.00 89.06 83 CYS A C 1
ATOM 677 O O . CYS A 1 83 ? 4.031 4.965 13.820 1.00 89.06 83 CYS A O 1
ATOM 679 N N . SER A 1 84 ? 5.228 5.693 15.577 1.00 90.38 84 SER A N 1
ATOM 680 C CA . SER A 1 84 ? 6.537 5.297 15.038 1.00 90.38 84 SER A CA 1
ATOM 681 C C . SER A 1 84 ? 6.612 3.808 14.704 1.00 90.38 84 SER A C 1
ATOM 683 O O . SER A 1 84 ? 7.105 3.455 13.640 1.00 90.38 84 SER A O 1
ATOM 685 N N . ALA A 1 85 ? 6.045 2.947 15.554 1.00 90.25 85 ALA A N 1
ATOM 686 C CA . ALA A 1 85 ? 6.002 1.503 15.323 1.00 90.25 85 ALA A CA 1
ATOM 687 C C . ALA A 1 85 ? 5.260 1.135 14.024 1.00 90.25 85 ALA A C 1
ATOM 689 O O . ALA A 1 85 ? 5.626 0.178 13.344 1.00 90.25 85 ALA A O 1
ATOM 690 N N . MET A 1 86 ? 4.229 1.902 13.651 1.00 90.25 86 MET A N 1
ATOM 691 C CA . MET A 1 86 ? 3.510 1.689 12.394 1.00 90.25 86 MET A CA 1
ATOM 692 C C . MET A 1 86 ? 4.352 2.103 11.189 1.00 90.25 86 MET A C 1
ATOM 694 O O . MET A 1 86 ? 4.434 1.365 10.210 1.00 90.25 86 MET A O 1
ATOM 698 N N . MET A 1 87 ? 5.005 3.262 11.279 1.00 93.38 87 MET A N 1
ATOM 699 C CA . MET A 1 87 ? 5.918 3.746 10.241 1.00 93.38 87 MET A CA 1
ATOM 700 C C . MET A 1 87 ? 7.078 2.776 10.014 1.00 93.38 87 MET A C 1
ATOM 702 O O . MET A 1 87 ? 7.432 2.496 8.872 1.00 93.38 87 MET A O 1
ATOM 706 N N . GLU A 1 88 ? 7.635 2.234 11.095 1.00 94.31 88 GLU A N 1
ATOM 707 C CA . GLU A 1 88 ? 8.702 1.237 11.052 1.00 94.31 88 GLU A CA 1
ATOM 708 C C . GLU A 1 88 ? 8.219 -0.062 10.401 1.00 94.31 88 GLU A C 1
ATOM 710 O O . GLU A 1 88 ? 8.811 -0.498 9.414 1.00 94.31 88 GLU A O 1
ATOM 715 N N . SER A 1 89 ? 7.085 -0.612 10.853 1.00 95.62 89 SER A N 1
ATOM 716 C CA . SER A 1 89 ? 6.519 -1.835 10.272 1.00 95.62 89 SER A CA 1
ATOM 717 C C . SER A 1 89 ? 6.183 -1.680 8.784 1.00 95.62 89 SER A C 1
ATOM 719 O O . SER A 1 89 ? 6.388 -2.610 8.001 1.00 95.62 89 SER A O 1
ATOM 721 N N . PHE A 1 90 ? 5.702 -0.502 8.370 1.00 97.19 90 PHE A N 1
ATOM 722 C CA . PHE A 1 90 ? 5.481 -0.187 6.960 1.00 97.19 90 PHE A CA 1
ATOM 723 C C . PHE A 1 90 ? 6.796 -0.085 6.177 1.00 97.19 90 PHE A C 1
ATOM 725 O O . PHE A 1 90 ? 6.908 -0.646 5.089 1.00 97.19 90 PHE A O 1
ATOM 732 N N . GLY A 1 91 ? 7.812 0.583 6.726 1.00 97.06 91 GLY A N 1
ATOM 733 C CA . GLY A 1 91 ? 9.129 0.680 6.098 1.00 97.06 91 GLY A CA 1
ATOM 734 C C . GLY A 1 91 ? 9.801 -0.684 5.909 1.00 97.06 91 GLY A C 1
ATOM 735 O O . GLY A 1 91 ? 10.389 -0.941 4.859 1.00 97.06 91 GLY A O 1
ATOM 736 N N . GLU A 1 92 ? 9.682 -1.581 6.889 1.00 97.44 92 GLU A N 1
ATOM 737 C CA . GLU A 1 92 ? 10.128 -2.975 6.777 1.00 97.44 92 GLU A CA 1
ATOM 738 C C . GLU A 1 92 ? 9.373 -3.722 5.681 1.00 97.44 92 GLU A C 1
ATOM 740 O O . GLU A 1 92 ? 9.998 -4.294 4.789 1.00 97.44 92 GLU A O 1
ATOM 745 N N . ALA A 1 93 ? 8.041 -3.639 5.700 1.00 96.81 93 ALA A N 1
ATOM 746 C CA . ALA A 1 93 ? 7.176 -4.242 4.697 1.00 96.81 93 ALA A CA 1
ATOM 747 C C . ALA A 1 93 ? 7.546 -3.810 3.273 1.00 96.81 93 ALA A C 1
ATOM 749 O O . ALA A 1 93 ? 7.600 -4.641 2.373 1.00 96.81 93 ALA A O 1
ATOM 750 N N . VAL A 1 94 ? 7.828 -2.5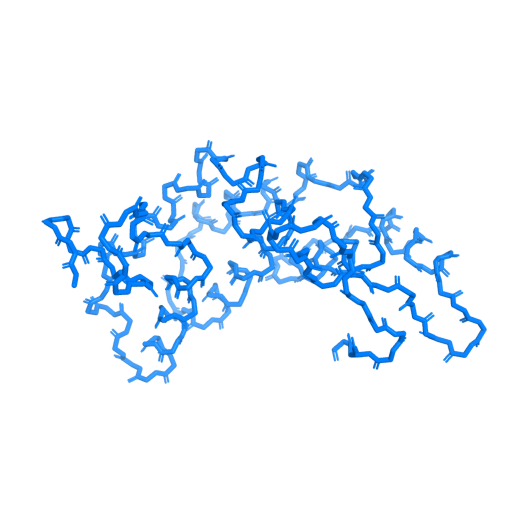24 3.056 1.00 96.81 94 VAL A N 1
ATOM 751 C CA . VAL A 1 94 ? 8.255 -2.022 1.746 1.00 96.81 94 VAL A CA 1
ATOM 752 C C . VAL A 1 94 ? 9.647 -2.545 1.377 1.00 96.81 94 VAL A C 1
ATOM 754 O O . VAL A 1 94 ? 9.845 -3.005 0.252 1.00 96.81 94 VAL A O 1
ATOM 757 N N . ARG A 1 95 ? 10.601 -2.537 2.317 1.00 96.69 95 ARG A N 1
ATOM 758 C CA . ARG A 1 95 ? 11.977 -3.003 2.079 1.00 96.69 95 ARG A CA 1
ATOM 759 C C . ARG A 1 95 ? 12.043 -4.491 1.732 1.00 96.69 95 ARG A C 1
ATOM 761 O O . ARG A 1 95 ? 12.822 -4.871 0.864 1.00 96.69 95 ARG A O 1
ATOM 768 N N . GLU A 1 96 ? 11.205 -5.320 2.351 1.00 95.75 96 GLU A N 1
ATOM 769 C CA . GLU A 1 96 ? 11.063 -6.752 2.031 1.00 95.75 96 GLU A CA 1
ATOM 770 C C . GLU A 1 96 ? 10.685 -7.002 0.563 1.00 95.75 96 GLU A C 1
ATOM 772 O O . GLU A 1 96 ? 10.913 -8.091 0.037 1.00 95.75 96 GLU A O 1
ATOM 777 N N . ARG A 1 97 ? 10.093 -6.007 -0.109 1.00 94.69 97 ARG A N 1
ATOM 778 C CA . ARG A 1 97 ? 9.656 -6.114 -1.504 1.00 94.69 97 ARG A CA 1
ATOM 779 C C . ARG A 1 97 ? 10.685 -5.619 -2.509 1.00 94.69 97 ARG A C 1
ATOM 781 O O . ARG A 1 97 ? 10.469 -5.824 -3.702 1.00 94.69 97 ARG A O 1
ATOM 788 N N . PHE A 1 98 ? 11.759 -4.960 -2.078 1.00 95.12 98 PHE A N 1
ATOM 789 C CA . PHE A 1 98 ? 12.749 -4.383 -2.990 1.00 95.12 98 PHE A CA 1
ATOM 790 C C . PHE A 1 98 ? 13.291 -5.437 -3.953 1.00 95.12 98 PHE A C 1
ATOM 792 O O . PHE A 1 98 ? 13.569 -6.570 -3.561 1.00 95.12 98 PHE A O 1
ATOM 799 N N . SER A 1 99 ? 13.444 -5.062 -5.226 1.00 92.56 99 SER A N 1
ATOM 800 C CA . SER A 1 99 ? 13.912 -5.958 -6.294 1.00 92.56 99 SER A CA 1
ATOM 801 C C . SER A 1 99 ? 13.046 -7.204 -6.553 1.00 92.56 99 SER A C 1
ATOM 803 O O . SER A 1 99 ? 13.446 -8.063 -7.342 1.00 92.56 99 SER A O 1
ATOM 805 N N . MET A 1 100 ? 11.854 -7.328 -5.951 1.00 92.25 100 MET A N 1
ATOM 806 C CA . MET A 1 100 ? 10.937 -8.418 -6.291 1.00 92.25 100 MET A CA 1
ATOM 807 C C . MET A 1 100 ? 10.438 -8.264 -7.739 1.00 92.25 100 MET A C 1
ATOM 809 O O . MET A 1 100 ? 10.178 -7.136 -8.178 1.00 92.25 100 MET A O 1
ATOM 813 N N . PRO A 1 101 ? 10.249 -9.366 -8.490 1.00 87.44 101 PRO A N 1
ATOM 814 C CA . PRO A 1 101 ? 9.745 -9.304 -9.858 1.00 87.44 101 PRO A CA 1
ATOM 815 C C . PRO A 1 101 ? 8.386 -8.600 -9.939 1.00 87.44 101 PRO A C 1
ATOM 817 O O . PRO A 1 101 ? 7.519 -8.807 -9.092 1.00 87.44 101 PRO A O 1
ATOM 820 N N . GLY A 1 102 ? 8.1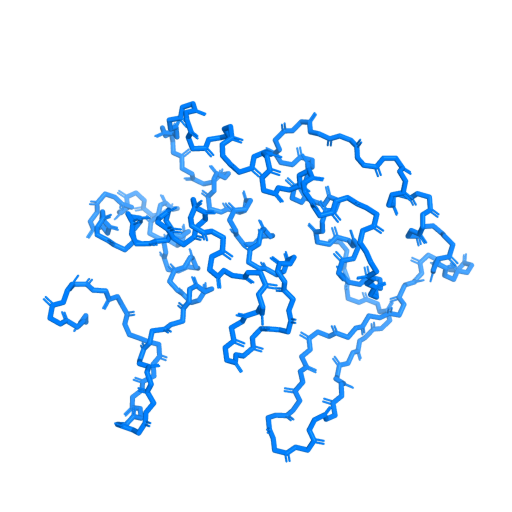82 -7.798 -10.980 1.00 84.69 102 GLY A N 1
ATOM 821 C CA . GLY A 1 102 ? 6.940 -7.065 -11.188 1.00 84.69 102 GLY A CA 1
ATOM 822 C C . GLY A 1 102 ? 6.902 -6.388 -12.551 1.00 84.69 102 GLY A C 1
ATOM 823 O O . GLY A 1 102 ? 7.939 -6.175 -13.181 1.00 84.69 102 GLY A O 1
ATOM 824 N N . ASP A 1 103 ? 5.699 -6.063 -13.018 1.00 85.38 103 ASP A N 1
ATOM 825 C CA . ASP A 1 103 ? 5.535 -5.211 -14.191 1.00 85.38 103 ASP A CA 1
ATOM 826 C C . ASP A 1 103 ? 5.812 -3.737 -13.844 1.00 85.38 103 ASP A C 1
ATOM 828 O O . ASP A 1 103 ? 6.053 -3.373 -12.689 1.00 85.38 103 ASP A O 1
ATOM 832 N N . GLY A 1 104 ? 5.753 -2.857 -14.846 1.00 84.94 104 GLY A N 1
ATOM 833 C CA . GLY A 1 104 ? 6.026 -1.439 -14.633 1.00 84.94 104 GLY A CA 1
ATOM 834 C C . GLY A 1 104 ? 5.119 -0.781 -13.588 1.00 84.94 104 GLY A C 1
ATOM 835 O O . GLY A 1 104 ? 5.545 0.181 -12.953 1.00 84.94 104 GLY A O 1
ATOM 836 N N . LEU A 1 105 ? 3.892 -1.274 -13.380 1.00 85.88 105 LEU A N 1
ATOM 837 C CA . LEU A 1 105 ? 2.984 -0.735 -12.366 1.00 85.88 105 LEU A CA 1
ATOM 838 C C . LEU A 1 105 ? 3.416 -1.174 -10.972 1.00 85.88 105 LEU A C 1
ATOM 840 O O . LEU A 1 105 ? 3.545 -0.334 -10.087 1.00 85.88 105 LEU A O 1
ATOM 844 N N . THR A 1 106 ? 3.689 -2.468 -10.817 1.00 88.94 106 THR A N 1
ATOM 845 C CA . THR A 1 106 ? 4.151 -3.089 -9.572 1.00 88.94 106 THR A CA 1
ATOM 846 C C . THR A 1 106 ? 5.411 -2.395 -9.054 1.00 88.94 106 THR A C 1
ATOM 848 O O . THR A 1 106 ? 5.458 -1.962 -7.904 1.00 88.94 106 THR A O 1
ATOM 851 N N . VAL A 1 107 ? 6.401 -2.202 -9.933 1.00 91.69 107 VAL A N 1
ATOM 852 C CA . VAL A 1 107 ? 7.655 -1.508 -9.598 1.00 91.69 107 VAL A CA 1
ATOM 853 C C . VAL A 1 107 ? 7.393 -0.039 -9.238 1.00 91.69 107 VAL A C 1
ATOM 855 O O . VAL A 1 107 ? 7.935 0.473 -8.263 1.00 91.69 107 VAL A O 1
ATOM 858 N N . SER A 1 108 ? 6.504 0.646 -9.966 1.00 91.12 108 SER A N 1
ATOM 859 C CA . SER A 1 108 ? 6.175 2.052 -9.674 1.00 91.12 108 SER A CA 1
ATOM 860 C C . SER A 1 108 ? 5.484 2.222 -8.318 1.00 91.12 108 SER A C 1
ATOM 862 O O . SER A 1 108 ? 5.848 3.111 -7.554 1.00 91.12 108 SER A O 1
ATOM 864 N N . MET A 1 109 ? 4.516 1.359 -7.997 1.00 93.38 109 MET A N 1
ATOM 865 C CA . MET A 1 109 ? 3.827 1.344 -6.702 1.00 93.38 109 MET A CA 1
ATOM 866 C C . MET A 1 109 ? 4.815 1.163 -5.550 1.00 93.38 109 MET A C 1
ATOM 868 O O . MET A 1 109 ? 4.730 1.878 -4.552 1.00 93.38 109 MET A O 1
ATOM 872 N N . ARG A 1 110 ? 5.784 0.255 -5.711 1.00 94.50 110 ARG A N 1
ATOM 873 C CA . ARG A 1 110 ? 6.824 -0.003 -4.713 1.00 94.50 110 ARG A CA 1
ATOM 874 C C . ARG A 1 110 ? 7.751 1.192 -4.504 1.00 94.50 110 ARG A C 1
ATOM 876 O O . ARG A 1 110 ? 7.988 1.563 -3.358 1.00 94.50 110 ARG A O 1
ATOM 883 N N . ILE A 1 111 ? 8.200 1.842 -5.581 1.00 95.06 111 ILE A N 1
ATOM 884 C CA . ILE A 1 111 ? 9.008 3.072 -5.500 1.00 95.06 111 ILE A CA 1
ATOM 885 C C . ILE A 1 111 ? 8.241 4.185 -4.772 1.00 95.06 111 ILE A C 1
ATOM 887 O O . ILE A 1 111 ? 8.801 4.845 -3.898 1.00 95.06 111 ILE A O 1
ATOM 891 N N . LEU A 1 112 ? 6.959 4.386 -5.094 1.00 95.00 112 LEU A N 1
ATOM 892 C CA . LEU A 1 112 ? 6.132 5.414 -4.451 1.00 95.00 112 LEU A CA 1
ATOM 893 C C . LEU A 1 112 ? 5.894 5.114 -2.963 1.00 95.00 112 LEU A C 1
ATOM 895 O O . LEU A 1 112 ? 6.015 6.012 -2.131 1.00 95.00 112 LEU A O 1
ATOM 899 N N . ALA A 1 113 ? 5.627 3.852 -2.620 1.00 95.88 113 ALA A N 1
ATOM 900 C CA . ALA A 1 113 ? 5.496 3.411 -1.234 1.00 95.88 113 ALA A CA 1
ATOM 901 C C . ALA A 1 113 ? 6.807 3.575 -0.445 1.00 95.88 113 ALA A C 1
ATOM 903 O O . ALA A 1 113 ? 6.783 3.952 0.722 1.00 95.88 113 ALA A O 1
ATOM 904 N N . ALA A 1 114 ? 7.963 3.343 -1.073 1.00 96.19 114 ALA A N 1
ATOM 905 C CA . ALA A 1 114 ? 9.268 3.574 -0.455 1.00 96.19 114 ALA A CA 1
ATOM 906 C C . ALA A 1 114 ? 9.502 5.065 -0.180 1.00 96.19 114 ALA A C 1
ATOM 908 O O . ALA A 1 114 ? 9.869 5.450 0.935 1.00 96.19 114 ALA A O 1
ATOM 909 N N . ALA A 1 115 ? 9.220 5.910 -1.174 1.00 95.12 115 ALA A N 1
ATOM 910 C CA . ALA A 1 115 ? 9.400 7.352 -1.073 1.00 95.12 115 ALA A CA 1
ATOM 911 C C . ALA A 1 115 ? 8.546 7.976 0.043 1.00 95.12 115 ALA A C 1
ATOM 913 O O . ALA A 1 115 ? 9.014 8.890 0.723 1.00 95.12 115 ALA A O 1
ATOM 914 N N . SER A 1 116 ? 7.336 7.457 0.295 1.00 93.38 116 SER A N 1
ATOM 915 C CA . SER A 1 116 ? 6.449 7.983 1.345 1.00 93.38 116 SER A CA 1
ATOM 916 C C . SER A 1 116 ? 7.009 7.834 2.764 1.00 93.38 116 SER A C 1
ATOM 918 O O . SER A 1 116 ? 6.513 8.477 3.685 1.00 93.38 116 SER A O 1
ATOM 920 N N . VAL A 1 117 ? 8.018 6.980 2.955 1.00 92.50 117 VAL A N 1
ATOM 921 C CA . VAL A 1 117 ? 8.715 6.781 4.235 1.00 92.50 117 VAL A CA 1
ATOM 922 C C . VAL A 1 117 ? 10.215 7.052 4.145 1.00 92.50 117 VAL A C 1
ATOM 924 O O . VAL A 1 117 ? 10.991 6.587 4.977 1.00 92.50 117 VAL A O 1
ATOM 927 N N . GLY A 1 118 ? 10.636 7.827 3.143 1.00 93.19 118 GLY A N 1
ATOM 928 C CA . GLY A 1 118 ? 12.023 8.271 3.000 1.00 93.19 118 GLY A CA 1
ATOM 929 C C . GLY A 1 118 ? 13.004 7.169 2.592 1.00 93.19 118 GLY A C 1
ATOM 930 O O . GLY A 1 118 ? 14.211 7.331 2.767 1.00 93.19 118 GLY A O 1
ATOM 931 N N . LEU A 1 119 ? 12.516 6.051 2.051 1.00 95.00 119 LEU A N 1
ATOM 932 C CA . LEU A 1 119 ? 13.355 4.994 1.494 1.00 95.00 119 LEU A CA 1
ATOM 933 C C . LEU A 1 119 ? 13.619 5.246 0.004 1.00 95.00 119 LEU A C 1
ATOM 935 O O . LEU A 1 119 ? 12.770 5.768 -0.715 1.00 95.00 119 LEU A O 1
ATOM 939 N N . SER A 1 120 ? 14.798 4.835 -0.465 1.00 93.81 120 SER A N 1
ATOM 940 C CA . SER A 1 120 ? 15.206 4.939 -1.870 1.00 93.81 120 SER A CA 1
ATOM 941 C C . SER A 1 120 ? 15.521 3.553 -2.432 1.00 93.81 120 SER A C 1
ATOM 943 O O . SER A 1 120 ? 16.532 2.950 -2.067 1.00 93.81 120 SER A O 1
ATOM 945 N N . ASP A 1 121 ? 14.653 3.043 -3.310 1.00 90.12 121 ASP A N 1
ATOM 946 C CA . ASP A 1 121 ? 14.867 1.776 -4.020 1.00 90.12 121 ASP A CA 1
ATOM 947 C C . ASP A 1 121 ? 15.575 2.022 -5.361 1.00 90.12 121 ASP A C 1
ATOM 949 O O . ASP A 1 121 ? 14.970 2.075 -6.434 1.00 90.12 121 ASP A O 1
ATOM 953 N N . VAL A 1 122 ? 16.894 2.218 -5.297 1.00 92.56 122 VAL A N 1
ATOM 954 C CA . VAL A 1 122 ? 17.729 2.503 -6.479 1.00 92.56 122 VAL A CA 1
ATOM 955 C C . VAL A 1 122 ? 17.681 1.359 -7.504 1.00 92.56 122 VAL A C 1
ATOM 957 O O . VAL A 1 122 ? 17.739 1.605 -8.712 1.00 92.56 122 VAL A O 1
ATOM 960 N N . SER A 1 123 ? 17.553 0.114 -7.035 1.00 90.88 123 SER A N 1
ATOM 961 C CA . SER A 1 123 ? 17.482 -1.080 -7.886 1.00 90.88 123 SER A CA 1
ATOM 962 C C . SER A 1 123 ? 16.208 -1.078 -8.727 1.00 90.88 123 SER A C 1
ATOM 964 O O . SER A 1 123 ? 16.246 -1.247 -9.952 1.00 90.88 123 SER A O 1
ATOM 966 N N . ASP A 1 124 ? 15.078 -0.797 -8.088 1.00 92.38 124 ASP A N 1
ATOM 967 C CA . ASP A 1 124 ? 13.800 -0.688 -8.771 1.00 92.38 124 ASP A CA 1
ATOM 968 C C . ASP A 1 124 ? 13.715 0.518 -9.686 1.00 92.38 124 ASP A C 1
ATOM 970 O O . ASP A 1 124 ? 13.174 0.399 -10.781 1.00 92.38 124 ASP A O 1
ATOM 974 N N . ILE A 1 125 ? 14.275 1.662 -9.286 1.00 91.19 125 ILE A N 1
ATOM 975 C CA . ILE A 1 125 ? 14.352 2.840 -10.157 1.00 91.19 125 ILE A CA 1
ATOM 976 C C . ILE A 1 125 ? 15.103 2.477 -11.442 1.00 91.19 125 ILE A C 1
ATOM 978 O O . ILE A 1 125 ? 14.620 2.749 -12.541 1.00 91.19 125 ILE A O 1
ATOM 982 N N . SER A 1 126 ? 16.248 1.794 -11.330 1.00 91.75 126 SER A N 1
ATOM 983 C CA . SER A 1 126 ? 16.994 1.312 -12.500 1.00 91.75 126 SER A CA 1
ATOM 984 C C . SER A 1 126 ? 16.174 0.331 -13.343 1.00 91.75 126 SER A C 1
ATOM 986 O O . SER A 1 126 ? 16.189 0.401 -14.574 1.00 91.75 126 SER A O 1
ATOM 988 N N . SER A 1 127 ? 15.438 -0.573 -12.698 1.00 89.50 127 SER A N 1
ATOM 989 C CA . SER A 1 127 ? 14.586 -1.553 -13.375 1.00 89.50 127 SER A CA 1
ATOM 990 C C . SER A 1 127 ? 13.420 -0.887 -14.107 1.00 89.50 127 SER A C 1
ATOM 992 O O . SER A 1 127 ? 13.144 -1.224 -15.256 1.00 89.50 127 SER A O 1
ATOM 994 N N . LEU A 1 128 ? 12.785 0.112 -13.492 1.00 88.25 128 LEU A N 1
ATOM 995 C CA . LEU A 1 128 ? 11.688 0.870 -14.080 1.00 88.25 128 LEU A CA 1
ATOM 996 C C . LEU A 1 128 ? 12.147 1.670 -15.301 1.00 88.25 128 LEU A C 1
ATOM 998 O O . LEU A 1 128 ? 11.465 1.655 -16.323 1.00 88.25 128 LEU A O 1
ATOM 1002 N N . LEU A 1 129 ? 13.324 2.301 -15.230 1.00 88.44 129 LEU A N 1
ATOM 1003 C CA . LEU A 1 129 ? 13.913 3.023 -16.363 1.00 88.44 129 LEU A CA 1
ATOM 1004 C C . LEU A 1 129 ? 14.183 2.101 -17.560 1.00 88.44 129 LEU A C 1
ATOM 1006 O O . LEU A 1 129 ? 14.013 2.516 -18.701 1.00 88.44 129 LEU A O 1
ATOM 1010 N N . LYS A 1 130 ? 14.540 0.832 -17.327 1.00 88.06 130 LYS A N 1
ATOM 1011 C CA . LYS A 1 130 ? 14.709 -0.162 -18.406 1.00 88.06 130 LYS A CA 1
ATOM 1012 C C . LYS A 1 130 ? 13.383 -0.596 -19.040 1.00 88.06 130 LYS A C 1
ATOM 1014 O O . LYS A 1 130 ? 13.380 -1.039 -20.184 1.00 88.06 130 LYS A O 1
ATOM 1019 N N . LEU A 1 131 ? 12.275 -0.504 -18.302 1.00 83.56 131 LEU A N 1
ATOM 1020 C CA . LEU A 1 131 ? 10.924 -0.796 -18.800 1.00 83.56 131 LEU A CA 1
ATOM 1021 C C . LEU A 1 131 ? 10.300 0.392 -19.547 1.00 83.56 131 LEU A C 1
ATOM 1023 O O . LEU A 1 131 ? 9.238 0.242 -20.157 1.00 83.56 131 LEU A O 1
ATOM 1027 N N . GLN A 1 132 ? 10.930 1.563 -19.468 1.00 84.81 132 GLN A N 1
ATOM 1028 C CA . GLN A 1 132 ? 10.455 2.788 -20.080 1.00 84.81 132 GLN A CA 1
ATOM 1029 C C . GLN A 1 132 ? 10.777 2.814 -21.578 1.00 84.81 132 GLN A C 1
ATOM 1031 O O . GLN A 1 132 ? 11.891 2.519 -22.008 1.00 84.8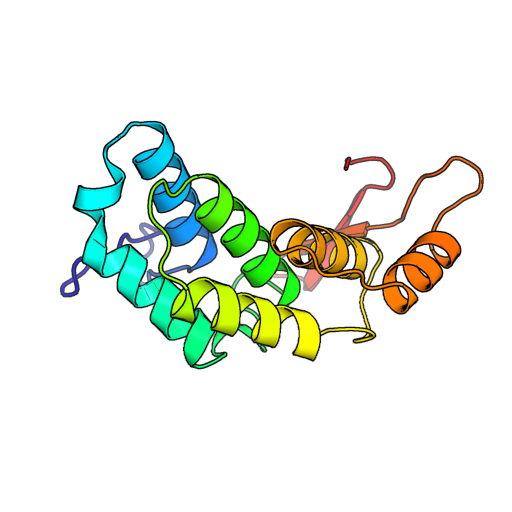1 132 GLN A O 1
ATOM 1036 N N . ASN A 1 133 ? 9.786 3.176 -22.387 1.00 82.75 133 ASN A N 1
ATOM 1037 C CA . ASN A 1 133 ? 9.983 3.463 -23.802 1.00 82.75 133 ASN A CA 1
ATOM 1038 C C . ASN A 1 133 ? 10.698 4.814 -23.977 1.00 82.75 133 ASN A C 1
ATOM 1040 O O . ASN A 1 133 ? 10.755 5.633 -23.063 1.00 82.75 133 ASN A O 1
ATOM 1044 N N . GLN A 1 134 ? 11.190 5.086 -25.188 1.00 81.81 134 GLN A N 1
ATOM 1045 C CA . GLN A 1 134 ? 11.890 6.340 -25.508 1.00 81.81 134 GLN A CA 1
ATOM 1046 C C . GLN A 1 134 ? 11.055 7.607 -25.246 1.00 81.81 134 GLN A C 1
ATOM 1048 O O . GLN A 1 134 ? 11.618 8.665 -24.992 1.00 81.81 134 GLN A O 1
ATOM 1053 N N . ASP A 1 135 ? 9.725 7.503 -25.298 1.00 81.56 135 ASP A N 1
ATOM 1054 C CA . ASP A 1 135 ? 8.778 8.597 -25.041 1.00 81.56 135 ASP A CA 1
ATOM 1055 C C . ASP A 1 135 ? 8.433 8.775 -23.551 1.00 81.56 135 ASP A C 1
ATOM 1057 O O . ASP A 1 135 ? 7.585 9.592 -23.199 1.00 81.56 135 ASP A O 1
ATOM 1061 N N . GLY A 1 136 ? 9.058 7.997 -22.666 1.00 78.12 136 GLY A N 1
ATOM 1062 C CA . GLY A 1 136 ? 8.786 8.019 -21.235 1.00 78.12 136 GLY A CA 1
ATOM 1063 C C . GLY A 1 136 ? 7.618 7.129 -20.796 1.00 78.12 136 GLY A C 1
ATOM 1064 O O . GLY A 1 136 ? 7.379 6.996 -19.593 1.00 78.12 136 GLY A O 1
ATOM 1065 N N . SER A 1 137 ? 6.900 6.495 -21.729 1.00 77.00 137 SER A N 1
ATOM 1066 C CA . SER A 1 137 ? 5.772 5.616 -21.412 1.00 77.00 137 SER A CA 1
ATOM 1067 C C . SER A 1 137 ? 6.234 4.278 -20.835 1.00 77.00 137 SER A C 1
ATOM 1069 O O . SER A 1 137 ? 7.294 3.758 -21.182 1.00 77.00 137 SER A O 1
ATOM 1071 N N . ILE A 1 138 ? 5.418 3.682 -19.965 1.00 76.88 138 ILE A N 1
ATOM 1072 C CA . ILE A 1 138 ? 5.693 2.372 -19.362 1.00 76.88 138 ILE A CA 1
ATOM 1073 C C . ILE A 1 138 ? 4.462 1.501 -19.572 1.00 76.88 138 ILE A C 1
ATOM 1075 O O . ILE A 1 138 ? 3.342 1.902 -19.254 1.00 76.88 138 ILE A O 1
ATOM 1079 N N . LYS A 1 139 ? 4.645 0.293 -20.115 1.00 70.19 139 LYS A N 1
ATOM 1080 C CA . LYS A 1 139 ? 3.537 -0.658 -20.264 1.00 70.19 139 LYS A CA 1
ATOM 1081 C C . LYS A 1 139 ? 3.170 -1.225 -18.890 1.00 70.19 139 LYS A C 1
ATOM 1083 O O . LYS A 1 139 ? 4.025 -1.768 -18.194 1.00 70.19 139 LYS A O 1
ATOM 1088 N N . ARG A 1 140 ? 1.898 -1.099 -18.515 1.00 69.62 140 ARG A N 1
ATOM 1089 C CA . ARG A 1 140 ? 1.383 -1.431 -17.180 1.00 69.62 140 ARG A CA 1
ATOM 1090 C C . ARG A 1 140 ? 0.076 -2.205 -17.279 1.00 69.62 140 ARG A C 1
ATOM 1092 O O . ARG A 1 140 ? -0.710 -1.910 -18.179 1.00 69.62 140 ARG A O 1
ATOM 1099 N N . TYR A 1 141 ? -0.183 -3.125 -16.352 1.00 66.19 141 TYR A N 1
ATOM 1100 C CA . TYR A 1 141 ? -1.470 -3.815 -16.218 1.00 66.19 141 TYR A CA 1
ATOM 1101 C C . TYR A 1 141 ? -2.095 -3.485 -14.860 1.00 66.19 141 TYR A C 1
ATOM 1103 O O . TYR A 1 141 ? -1.487 -3.735 -13.831 1.00 66.19 141 TYR A O 1
ATOM 1111 N N . MET A 1 142 ? -3.294 -2.896 -14.850 1.00 60.53 142 MET A N 1
ATOM 1112 C CA . MET A 1 142 ? -3.936 -2.416 -13.619 1.00 60.53 142 MET A CA 1
ATOM 1113 C C . MET A 1 142 ? -4.868 -3.437 -12.978 1.00 60.53 142 MET A C 1
ATOM 1115 O O . MET A 1 142 ? -4.983 -3.467 -11.761 1.00 60.53 142 MET A O 1
ATOM 1119 N N . TYR A 1 143 ? -5.560 -4.252 -13.771 1.00 58.41 143 TYR A N 1
ATOM 1120 C CA . TYR A 1 143 ? -6.537 -5.194 -13.233 1.00 58.41 143 TYR A CA 1
ATOM 1121 C C . TYR A 1 143 ? -6.632 -6.453 -14.080 1.00 58.41 143 TYR A C 1
ATOM 1123 O O . TYR A 1 143 ? -6.363 -6.459 -15.285 1.00 58.41 143 TYR A O 1
ATOM 1131 N N . LYS A 1 144 ? -7.040 -7.532 -13.415 1.00 55.47 144 LYS A N 1
ATOM 1132 C CA . LYS A 1 144 ? -7.330 -8.823 -14.024 1.00 55.47 144 LYS A CA 1
ATOM 1133 C C . LYS A 1 144 ? -8.843 -8.984 -14.133 1.00 55.47 144 LYS A C 1
ATOM 1135 O O . LYS A 1 144 ? -9.562 -8.826 -13.151 1.00 55.47 144 LYS A O 1
ATOM 1140 N N . TYR A 1 145 ? -9.342 -9.310 -15.320 1.00 52.91 145 TYR A N 1
ATOM 1141 C CA . TYR A 1 145 ? -10.760 -9.597 -15.509 1.00 52.91 145 TYR A CA 1
ATOM 1142 C C . TYR A 1 145 ? -11.113 -10.913 -14.801 1.00 52.91 145 TYR A C 1
ATOM 1144 O O . TYR A 1 145 ? -10.577 -11.965 -15.150 1.00 52.91 145 TYR A O 1
ATOM 1152 N N . GLY A 1 146 ? -11.988 -10.859 -13.792 1.00 45.53 146 GLY A N 1
ATOM 1153 C CA . GLY A 1 146 ? -12.192 -11.953 -12.830 1.00 45.53 146 GLY A CA 1
ATOM 1154 C C . GLY A 1 146 ? -12.650 -13.292 -13.422 1.00 45.53 146 GLY A C 1
ATOM 1155 O O . GLY A 1 146 ? -12.360 -14.332 -12.842 1.00 45.53 146 GLY A O 1
ATOM 1156 N N . SER A 1 147 ? -13.312 -13.299 -14.582 1.00 49.06 147 SER A N 1
ATOM 1157 C CA . SER A 1 147 ? -13.800 -14.534 -15.219 1.00 49.06 147 SER A CA 1
ATOM 1158 C C . SER A 1 147 ? -12.850 -15.141 -16.256 1.00 49.06 147 SER A C 1
ATOM 1160 O O . SER A 1 147 ? -12.917 -16.339 -16.503 1.00 49.06 147 SER A O 1
ATOM 1162 N N . THR A 1 148 ? -11.964 -14.350 -16.869 1.00 54.88 148 THR A N 1
ATOM 1163 C CA . THR A 1 148 ? -11.089 -14.807 -17.972 1.00 54.88 148 THR A CA 1
ATOM 1164 C C . THR A 1 148 ? -9.605 -14.711 -17.646 1.00 54.88 148 THR A C 1
ATOM 1166 O O . THR A 1 148 ? -8.768 -15.261 -18.354 1.00 54.88 148 THR A O 1
ATOM 1169 N N . GLY A 1 149 ? -9.255 -13.987 -16.586 1.00 54.47 149 GLY A N 1
ATOM 1170 C CA . GLY A 1 149 ? -7.881 -13.729 -16.198 1.00 54.47 149 GLY A CA 1
ATOM 1171 C C . GLY A 1 149 ? -7.120 -12.765 -17.107 1.00 54.47 149 GLY A C 1
ATOM 1172 O O . GLY A 1 149 ? -5.907 -12.628 -16.951 1.00 54.47 149 GLY A O 1
ATOM 1173 N N . MET A 1 150 ? -7.811 -12.094 -18.030 1.00 60.16 150 MET A N 1
ATOM 1174 C CA . MET A 1 150 ? -7.215 -11.135 -18.955 1.00 60.16 150 MET A CA 1
ATOM 1175 C C . MET A 1 150 ? -6.693 -9.903 -18.207 1.00 60.16 150 MET A C 1
ATOM 1177 O O . MET A 1 150 ? -7.410 -9.318 -17.396 1.00 60.16 150 MET A O 1
ATOM 1181 N N . LEU A 1 151 ? -5.454 -9.505 -18.497 1.00 60.34 151 LEU A N 1
ATOM 1182 C CA . LEU A 1 151 ? -4.826 -8.318 -17.920 1.00 60.34 151 LEU A CA 1
ATOM 1183 C C . LEU A 1 151 ? -5.208 -7.077 -18.730 1.00 60.34 151 LEU A C 1
ATOM 1185 O O . LEU A 1 151 ? -4.952 -7.012 -19.933 1.00 60.34 151 LEU A O 1
ATOM 1189 N N . ILE A 1 152 ? -5.797 -6.086 -18.069 1.00 63.00 152 ILE A N 1
ATOM 1190 C CA . ILE A 1 152 ? -6.188 -4.817 -18.682 1.00 63.00 152 ILE A CA 1
ATOM 1191 C C . ILE A 1 152 ? -5.198 -3.744 -18.238 1.00 63.00 152 ILE A C 1
ATOM 1193 O O . ILE A 1 152 ? -4.888 -3.604 -17.055 1.00 63.00 152 ILE A O 1
ATOM 1197 N N . GLY A 1 153 ? -4.663 -3.009 -19.210 1.00 64.75 153 GLY A N 1
ATOM 1198 C CA . GLY A 1 153 ? -3.518 -2.133 -19.019 1.00 64.75 153 GLY A CA 1
ATOM 1199 C C . GLY A 1 153 ? -3.516 -0.927 -19.948 1.00 64.75 153 GLY A C 1
ATOM 1200 O O . GLY A 1 153 ? -4.195 -0.915 -20.973 1.00 64.75 153 GLY A O 1
ATOM 1201 N N . ASN A 1 154 ? -2.733 0.088 -19.596 1.00 63.84 154 ASN A N 1
ATOM 1202 C CA . ASN A 1 154 ? -2.553 1.308 -20.380 1.00 63.84 154 ASN A CA 1
ATOM 1203 C C . ASN A 1 154 ? -1.049 1.640 -20.455 1.00 63.84 154 ASN A C 1
ATOM 1205 O O . ASN A 1 154 ? -0.273 1.229 -19.594 1.00 63.84 154 ASN A O 1
ATOM 1209 N N . ARG A 1 155 ? -0.633 2.346 -21.510 1.00 59.41 155 ARG A N 1
ATOM 1210 C CA . ARG A 1 155 ? 0.739 2.841 -21.710 1.00 59.41 155 ARG A CA 1
ATOM 1211 C C . ARG A 1 155 ? 0.951 4.271 -21.187 1.00 59.41 155 ARG A C 1
ATOM 1213 O O . ARG A 1 155 ? 2.091 4.648 -20.967 1.00 59.41 155 ARG A O 1
ATOM 1220 N N . GLY A 1 156 ? -0.115 5.052 -20.988 1.00 50.69 156 GLY A N 1
ATOM 1221 C CA . GLY A 1 156 ? -0.038 6.484 -20.659 1.00 50.69 156 GLY A CA 1
ATOM 1222 C C . GLY A 1 156 ? -0.665 6.913 -19.328 1.00 50.69 156 GLY A C 1
ATOM 1223 O O . GLY A 1 156 ? -0.657 8.103 -19.031 1.00 50.69 156 GLY A O 1
ATOM 1224 N N . LEU A 1 157 ? -1.226 6.001 -18.521 1.00 46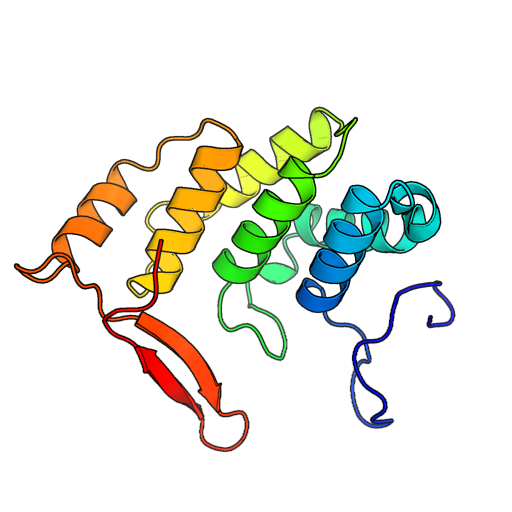.06 157 LEU A N 1
ATOM 1225 C CA . LEU A 1 157 ? -1.873 6.397 -17.262 1.00 46.06 157 LEU A CA 1
ATOM 1226 C C . LEU A 1 157 ? -0.849 6.519 -16.107 1.00 46.06 157 LEU A C 1
ATOM 1228 O O . LEU A 1 157 ? -0.521 5.524 -15.458 1.00 46.06 157 LEU A O 1
ATOM 1232 N N . ALA A 1 158 ? -0.380 7.770 -15.964 1.00 43.50 158 ALA A N 1
ATOM 1233 C CA . ALA A 1 158 ? 0.147 8.555 -14.827 1.00 43.50 158 ALA A CA 1
ATOM 1234 C C . ALA A 1 158 ? 1.282 8.009 -13.916 1.00 43.50 158 ALA A C 1
ATOM 1236 O O . ALA A 1 158 ? 1.283 6.837 -13.529 1.00 43.50 158 ALA A O 1
ATOM 1237 N N . PRO A 1 159 ? 2.224 8.867 -13.472 1.00 42.16 159 PRO A N 1
ATOM 1238 C CA . PRO A 1 159 ? 2.468 9.092 -12.049 1.00 42.16 159 PRO A CA 1
ATOM 1239 C C . PRO A 1 159 ? 1.401 10.011 -11.431 1.00 42.16 159 PRO A C 1
ATOM 1241 O O . PRO A 1 159 ? 1.025 11.012 -12.084 1.00 42.16 159 PRO A O 1
#

Foldseek 3Di:
DPPLQADFCDPDPPDPRDDLLVLLVVLLVCLQVVNNVVCVSSVVVLLVCLQVVVCCCHDLWGRHSLSSLLSVLSNVVSHPDDDPVSLVSSLVSLVVCQPPDDFLVSLVSSQNSLVSSPHHRPVSVVVNVVQADPVRWHWDFDGADNPPRDTHTDRDDDD